Protein AF-A0A3Z6QQZ3-F1 (afdb_monomer_lite)

pLDDT: mean 91.7, std 8.67, range [52.62, 98.19]

Structure (mmCIF, N/CA/C/O backbone):
data_AF-A0A3Z6QQZ3-F1
#
_entry.id   AF-A0A3Z6QQZ3-F1
#
loop_
_atom_site.group_PDB
_atom_site.id
_atom_site.type_symbol
_atom_site.label_atom_id
_atom_site.label_alt_id
_atom_site.label_comp_id
_atom_site.label_asym_id
_atom_site.label_entity_id
_atom_site.label_seq_id
_atom_site.pdbx_PDB_ins_code
_atom_site.Cartn_x
_atom_site.Cartn_y
_atom_site.Cartn_z
_atom_site.occupancy
_atom_site.B_iso_or_equiv
_atom_site.auth_seq_id
_atom_site.auth_comp_id
_atom_site.auth_asym_id
_atom_site.auth_atom_id
_atom_site.pdbx_PDB_model_num
ATOM 1 N N . MET A 1 1 ? -4.033 7.743 22.562 1.00 62.59 1 MET A N 1
ATOM 2 C CA . MET A 1 1 ? -4.361 7.935 21.127 1.00 62.59 1 MET A CA 1
ATOM 3 C C . MET A 1 1 ? -5.402 6.881 20.773 1.00 62.59 1 MET A C 1
ATOM 5 O O . MET A 1 1 ? -5.209 5.755 21.198 1.00 62.59 1 MET A O 1
ATOM 9 N N . SER A 1 2 ? -6.506 7.216 20.096 1.00 86.94 2 SER A N 1
ATOM 10 C CA . SER A 1 2 ? -7.516 6.204 19.722 1.00 86.94 2 SER A CA 1
ATOM 11 C C . SER A 1 2 ? -6.931 5.211 18.709 1.00 86.94 2 SER A C 1
ATOM 13 O O . SER A 1 2 ? -6.246 5.644 17.780 1.00 86.94 2 SER A O 1
ATOM 15 N N . GLU A 1 3 ? -7.218 3.916 18.862 1.00 85.25 3 GLU A N 1
ATOM 16 C CA . GLU A 1 3 ? -6.801 2.859 17.925 1.00 85.25 3 GLU A CA 1
ATOM 17 C C . GLU A 1 3 ? -7.222 3.180 16.484 1.00 85.25 3 GLU A C 1
ATOM 19 O O . GLU A 1 3 ? -6.404 3.088 15.573 1.00 85.25 3 GLU A O 1
ATOM 24 N N . LYS A 1 4 ? -8.439 3.708 16.279 1.00 85.06 4 LYS A N 1
ATOM 25 C CA . LYS A 1 4 ? -8.917 4.151 14.955 1.00 85.06 4 LYS A CA 1
ATOM 26 C C . LYS A 1 4 ? -8.026 5.231 14.345 1.00 85.06 4 LYS A C 1
ATOM 28 O O . LYS A 1 4 ? -7.761 5.240 13.145 1.00 85.06 4 LYS A O 1
ATOM 33 N N . ARG A 1 5 ? -7.526 6.149 15.176 1.00 88.19 5 ARG A N 1
ATOM 34 C CA . ARG A 1 5 ? -6.622 7.222 14.740 1.00 88.19 5 ARG A CA 1
ATOM 35 C C . ARG A 1 5 ? -5.221 6.691 14.426 1.00 88.19 5 ARG A C 1
ATOM 37 O O . ARG A 1 5 ? -4.598 7.196 13.491 1.00 88.19 5 ARG A O 1
ATOM 44 N N . LEU A 1 6 ? -4.746 5.694 15.176 1.00 90.81 6 LEU A N 1
ATOM 45 C CA . LEU A 1 6 ? -3.491 4.996 14.891 1.00 90.81 6 LEU A CA 1
ATOM 46 C C . LEU A 1 6 ? -3.586 4.235 13.566 1.00 90.81 6 LEU A C 1
ATOM 48 O O . LEU A 1 6 ? -2.757 4.457 12.685 1.00 90.81 6 LEU A O 1
ATOM 52 N N . ALA A 1 7 ? -4.638 3.437 13.390 1.00 91.00 7 ALA A N 1
ATOM 53 C CA . ALA A 1 7 ? -4.862 2.673 12.175 1.00 91.00 7 ALA A CA 1
ATOM 54 C C . ALA A 1 7 ? -5.018 3.583 10.953 1.00 91.00 7 ALA A C 1
ATOM 56 O O . ALA A 1 7 ? -4.346 3.381 9.950 1.00 91.00 7 ALA A O 1
ATOM 57 N N . ALA A 1 8 ? -5.782 4.677 11.050 1.00 90.56 8 ALA A N 1
ATOM 58 C CA . ALA A 1 8 ? -5.848 5.671 9.976 1.00 90.56 8 ALA A CA 1
ATOM 59 C C . ALA A 1 8 ? -4.463 6.251 9.619 1.00 90.56 8 ALA A C 1
ATOM 61 O O . ALA A 1 8 ? -4.202 6.573 8.461 1.00 90.56 8 ALA A O 1
ATOM 62 N N . GLY A 1 9 ? -3.568 6.398 10.602 1.00 94.25 9 GLY A N 1
ATOM 63 C CA . GLY A 1 9 ? -2.169 6.760 10.372 1.00 94.25 9 GLY A CA 1
ATOM 64 C C . GLY A 1 9 ? -1.391 5.682 9.623 1.00 94.25 9 GLY A C 1
ATOM 65 O O . GLY A 1 9 ? -0.740 5.993 8.629 1.00 94.25 9 GLY A O 1
ATOM 66 N N . GLN A 1 10 ? -1.502 4.428 10.061 1.00 95.25 10 GLN A N 1
ATOM 67 C CA . GLN A 1 10 ? -0.852 3.281 9.424 1.00 95.25 10 GLN A CA 1
ATOM 68 C C . GLN A 1 10 ? -1.313 3.102 7.973 1.00 95.25 10 GLN A C 1
ATOM 70 O O . GLN A 1 10 ? -0.467 3.015 7.089 1.00 95.25 10 GLN A O 1
ATOM 75 N N . ARG A 1 11 ? -2.620 3.185 7.700 1.00 95.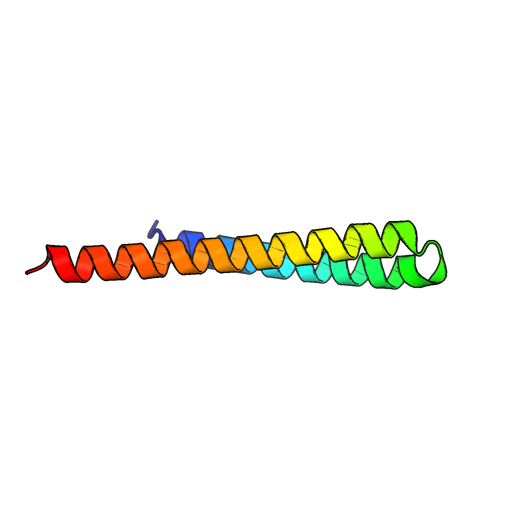38 11 ARG A N 1
ATOM 76 C CA . ARG A 1 11 ? -3.186 3.120 6.340 1.00 95.38 11 ARG A CA 1
ATOM 77 C C . ARG A 1 11 ? -2.637 4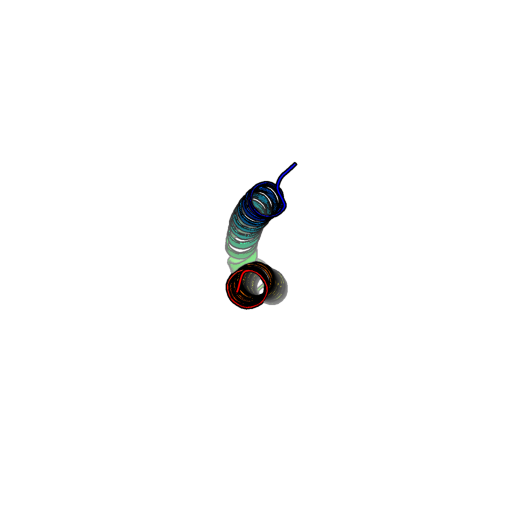.208 5.417 1.00 95.38 11 ARG A C 1
ATOM 79 O O . ARG A 1 11 ? -2.274 3.945 4.274 1.00 95.38 11 ARG A O 1
ATOM 86 N N . ARG A 1 12 ? -2.497 5.446 5.915 1.00 96.94 12 ARG A N 1
ATOM 87 C CA . ARG A 1 12 ? -1.858 6.531 5.141 1.00 96.94 12 ARG A CA 1
ATOM 88 C C . ARG A 1 12 ? -0.396 6.222 4.823 1.00 96.94 12 ARG A C 1
ATOM 90 O O . ARG A 1 12 ? 0.041 6.484 3.704 1.00 96.94 12 ARG A O 1
ATOM 97 N N . SER A 1 13 ? 0.345 5.665 5.780 1.00 97.44 13 SER A N 1
ATOM 98 C CA . SER A 1 13 ? 1.738 5.257 5.570 1.00 97.44 13 SER A CA 1
ATOM 99 C C . SER A 1 13 ? 1.855 4.112 4.561 1.00 97.44 13 SER A C 1
ATOM 101 O O . SER A 1 13 ? 2.687 4.200 3.661 1.00 97.44 13 SER A O 1
ATOM 103 N N . LEU A 1 14 ? 0.997 3.090 4.653 1.00 97.44 14 LEU A N 1
ATOM 104 C CA . LEU A 1 14 ? 0.923 1.982 3.692 1.00 97.44 14 LEU A CA 1
ATOM 105 C C . LEU A 1 14 ? 0.611 2.494 2.281 1.00 97.44 14 LEU A C 1
ATOM 107 O O . LEU A 1 14 ? 1.337 2.188 1.338 1.00 97.44 14 LEU A O 1
ATOM 111 N N . SER A 1 15 ? -0.378 3.382 2.143 1.00 96.94 15 SER A N 1
ATOM 112 C CA . SER A 1 15 ? -0.708 4.019 0.862 1.00 96.94 15 SER A CA 1
ATOM 113 C C . SER A 1 15 ? 0.473 4.802 0.270 1.00 96.94 15 SER A C 1
ATOM 115 O O . SER A 1 15 ? 0.749 4.721 -0.929 1.00 96.94 15 SER A O 1
ATOM 117 N N . ALA A 1 16 ? 1.212 5.542 1.103 1.00 97.88 16 ALA A N 1
ATOM 118 C CA . ALA A 1 16 ? 2.395 6.277 0.662 1.00 97.88 16 ALA A CA 1
ATOM 119 C C . ALA A 1 16 ? 3.543 5.345 0.237 1.00 97.88 16 ALA A C 1
ATOM 121 O O . ALA A 1 16 ? 4.216 5.628 -0.755 1.00 97.88 16 ALA A O 1
ATOM 122 N N . LEU A 1 17 ? 3.758 4.241 0.961 1.00 97.81 17 LEU A N 1
ATOM 123 C CA . LEU A 1 17 ? 4.746 3.219 0.609 1.00 97.81 17 LEU A CA 1
ATOM 124 C C . LEU A 1 17 ? 4.400 2.546 -0.717 1.00 97.81 17 LEU A C 1
ATOM 126 O O . LEU A 1 17 ? 5.258 2.485 -1.595 1.00 97.81 17 LEU A O 1
ATOM 130 N N . LYS A 1 18 ? 3.137 2.142 -0.900 1.00 98.00 18 LYS A N 1
ATOM 131 C CA . LYS A 1 18 ? 2.663 1.542 -2.149 1.00 98.00 18 LYS A CA 1
ATOM 132 C C . LYS A 1 18 ? 2.965 2.443 -3.340 1.00 98.00 18 LYS A C 1
ATOM 134 O O . LYS A 1 18 ? 3.617 2.003 -4.274 1.00 98.00 18 LYS A O 1
ATOM 139 N N . ARG A 1 19 ? 2.594 3.729 -3.270 1.00 98.12 19 ARG A N 1
ATOM 140 C CA . ARG A 1 19 ? 2.856 4.698 -4.354 1.00 98.12 19 ARG A CA 1
ATOM 141 C C . ARG A 1 19 ? 4.335 4.786 -4.729 1.00 98.12 19 ARG A C 1
ATOM 143 O O . ARG A 1 19 ? 4.650 4.848 -5.912 1.00 98.12 19 ARG A O 1
ATOM 150 N N . LYS A 1 20 ? 5.233 4.790 -3.739 1.00 98.19 20 LYS A N 1
ATOM 151 C CA . LYS A 1 20 ? 6.682 4.817 -3.991 1.00 98.19 20 LYS A CA 1
ATOM 152 C C . LYS A 1 20 ? 7.153 3.546 -4.694 1.00 98.19 20 LYS A C 1
ATOM 154 O O . LYS A 1 20 ? 7.898 3.636 -5.659 1.00 98.19 20 LYS A O 1
ATOM 159 N N . ILE A 1 21 ? 6.703 2.383 -4.230 1.00 97.50 21 ILE A N 1
ATOM 160 C CA . ILE A 1 21 ? 7.110 1.085 -4.782 1.00 97.50 21 ILE A CA 1
ATOM 161 C C . ILE A 1 21 ? 6.542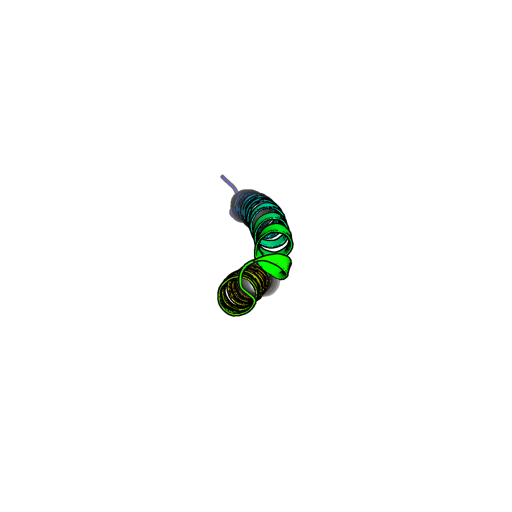 0.884 -6.187 1.00 97.50 21 ILE A C 1
ATOM 163 O O . ILE A 1 21 ? 7.270 0.432 -7.059 1.00 97.50 21 ILE A O 1
ATOM 167 N N . THR A 1 22 ? 5.301 1.302 -6.446 1.00 97.38 22 THR A N 1
ATOM 168 C CA . THR A 1 22 ? 4.727 1.308 -7.800 1.00 97.38 22 THR A CA 1
ATOM 169 C C . THR A 1 22 ? 5.541 2.191 -8.749 1.00 97.38 22 THR A C 1
ATOM 171 O O . THR A 1 22 ? 5.785 1.796 -9.884 1.00 97.38 22 THR A O 1
ATOM 174 N N . GLY A 1 23 ? 6.001 3.362 -8.288 1.00 96.81 23 GLY A N 1
ATOM 175 C CA . GLY A 1 23 ? 6.899 4.219 -9.069 1.00 96.81 23 GLY A CA 1
ATOM 176 C C . GLY A 1 23 ? 8.219 3.523 -9.408 1.00 96.81 23 GLY A C 1
ATOM 177 O O . GLY A 1 23 ? 8.605 3.478 -10.571 1.00 96.81 23 GLY A O 1
ATOM 178 N N . LEU A 1 24 ? 8.853 2.894 -8.414 1.00 96.31 24 LEU A N 1
ATOM 179 C CA . LEU A 1 24 ? 10.074 2.111 -8.629 1.00 96.31 24 LEU A CA 1
ATOM 180 C C . LEU A 1 24 ? 9.840 0.936 -9.586 1.00 96.31 24 LEU A C 1
ATOM 182 O O . LEU A 1 24 ? 10.657 0.696 -10.465 1.00 96.31 24 LEU A O 1
ATOM 186 N N . ALA A 1 25 ? 8.727 0.213 -9.452 1.00 96.44 25 ALA A N 1
ATOM 187 C CA . ALA A 1 25 ? 8.392 -0.897 -10.340 1.00 96.44 25 ALA A CA 1
ATOM 188 C C . ALA A 1 25 ? 8.291 -0.429 -11.800 1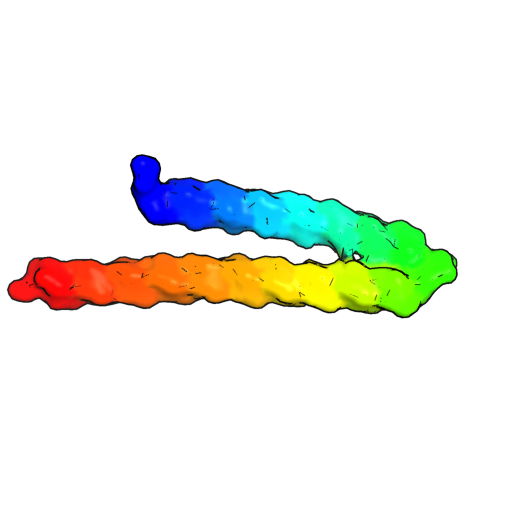.00 96.44 25 ALA A C 1
ATOM 190 O O . ALA A 1 25 ? 8.808 -1.098 -12.691 1.00 96.44 25 ALA A O 1
ATOM 191 N N . ALA A 1 26 ? 7.693 0.743 -12.040 1.00 94.56 26 ALA A N 1
ATOM 192 C CA . ALA A 1 26 ? 7.615 1.331 -13.373 1.00 94.56 26 ALA A CA 1
ATOM 193 C C . ALA A 1 26 ? 9.002 1.682 -13.941 1.00 94.56 26 ALA A C 1
ATOM 195 O O . ALA A 1 26 ? 9.268 1.377 -15.098 1.00 94.56 26 ALA A O 1
ATOM 196 N N . GLU A 1 27 ? 9.900 2.254 -13.131 1.00 95.81 27 GLU A N 1
ATOM 197 C CA . GLU A 1 27 ? 11.283 2.552 -13.543 1.00 95.81 27 GLU A CA 1
ATOM 198 C C . GLU A 1 27 ? 12.084 1.282 -13.878 1.00 95.81 27 GLU A C 1
ATOM 200 O O . GLU A 1 27 ? 12.907 1.285 -14.791 1.00 95.81 27 GLU A O 1
ATOM 205 N N . TRP A 1 28 ? 11.830 0.184 -13.159 1.00 95.50 28 TRP A N 1
ATOM 206 C CA . TRP A 1 28 ? 12.496 -1.100 -13.390 1.00 95.50 28 TRP A CA 1
ATOM 207 C C . TRP A 1 28 ? 11.901 -1.913 -14.539 1.00 95.50 28 TRP A C 1
ATOM 209 O O . TRP A 1 28 ? 12.596 -2.783 -15.057 1.00 95.50 28 TRP A O 1
ATOM 219 N N . GLY A 1 29 ? 10.665 -1.642 -14.969 1.00 87.69 29 GLY A N 1
ATOM 220 C CA . GLY A 1 29 ? 9.990 -2.409 -16.024 1.00 87.69 29 GLY A CA 1
ATOM 221 C C . GLY A 1 29 ? 10.765 -2.461 -17.344 1.00 87.69 29 GLY A C 1
ATOM 222 O O . GLY A 1 29 ? 10.761 -3.495 -18.011 1.00 87.69 29 GLY A O 1
ATOM 223 N N . ASP A 1 30 ? 11.491 -1.389 -17.665 1.00 87.88 30 ASP A N 1
ATOM 224 C CA . ASP A 1 30 ? 12.302 -1.279 -18.883 1.00 87.88 30 ASP A CA 1
ATOM 225 C C . ASP A 1 30 ? 13.740 -1.813 -18.714 1.00 87.88 30 ASP A C 1
ATOM 227 O O . ASP A 1 30 ? 14.461 -1.976 -19.700 1.00 87.88 30 ASP A O 1
ATOM 231 N N . ILE A 1 31 ? 14.175 -2.074 -17.475 1.00 94.06 31 ILE A N 1
ATOM 232 C CA . ILE A 1 31 ? 15.553 -2.467 -17.136 1.00 94.06 31 ILE A CA 1
ATOM 233 C C . ILE A 1 31 ? 15.624 -3.954 -16.778 1.00 94.06 31 ILE A C 1
ATOM 235 O O . ILE A 1 31 ? 16.444 -4.688 -17.327 1.00 94.06 31 ILE A O 1
ATOM 239 N N . ASP A 1 32 ? 14.780 -4.393 -15.845 1.00 96.88 32 ASP A N 1
ATOM 240 C CA . ASP A 1 32 ? 14.737 -5.762 -15.342 1.00 96.88 32 ASP A CA 1
ATOM 241 C C . ASP A 1 32 ? 13.317 -6.125 -14.889 1.00 96.88 32 ASP A C 1
ATOM 243 O O . ASP A 1 32 ? 12.821 -5.697 -13.840 1.00 96.88 32 ASP A O 1
ATOM 247 N N . TYR A 1 33 ? 12.685 -6.987 -15.684 1.00 94.06 33 TYR A N 1
ATOM 248 C CA . TYR A 1 33 ? 11.354 -7.515 -15.409 1.00 94.06 33 TYR A CA 1
ATOM 249 C C . TYR A 1 33 ? 11.263 -8.227 -14.051 1.00 94.06 33 TYR A C 1
ATOM 251 O O . TYR A 1 33 ? 10.257 -8.089 -13.360 1.00 94.06 33 TYR A O 1
ATOM 259 N N . SER A 1 34 ? 12.303 -8.956 -13.637 1.00 96.56 34 SER A N 1
ATOM 260 C CA . SER A 1 34 ? 12.292 -9.732 -12.388 1.00 96.56 34 SER A CA 1
ATOM 261 C C . SER A 1 34 ? 12.260 -8.814 -11.168 1.00 96.56 34 SER A C 1
ATOM 263 O O . SER A 1 34 ? 11.585 -9.101 -10.178 1.00 96.56 34 SER A O 1
ATOM 265 N N . VAL A 1 35 ? 12.967 -7.681 -11.241 1.00 96.69 35 VAL A N 1
ATOM 266 C CA . VAL A 1 35 ? 12.943 -6.657 -10.188 1.00 96.69 35 VAL A CA 1
ATOM 267 C C . VAL A 1 35 ? 11.583 -5.963 -10.151 1.00 96.69 35 VAL A C 1
ATOM 269 O O . VAL A 1 35 ? 11.009 -5.810 -9.072 1.00 96.69 35 VAL A O 1
ATOM 272 N N . MET A 1 36 ? 11.031 -5.596 -11.311 1.00 97.56 36 MET A N 1
ATOM 273 C CA . MET A 1 36 ? 9.685 -5.020 -11.406 1.00 97.56 36 MET A CA 1
ATOM 274 C C . MET A 1 36 ? 8.612 -5.963 -10.836 1.00 97.56 36 MET A C 1
ATOM 276 O O . MET A 1 36 ? 7.749 -5.526 -10.068 1.00 97.56 36 MET A O 1
ATOM 280 N N . GLU A 1 37 ? 8.690 -7.261 -11.137 1.00 97.19 37 GLU A N 1
ATOM 281 C CA . GLU A 1 37 ? 7.772 -8.271 -10.605 1.00 97.19 37 GLU A CA 1
ATOM 282 C C . GLU A 1 37 ? 7.899 -8.391 -9.078 1.00 97.19 37 GLU A C 1
ATOM 284 O O . GLU A 1 37 ? 6.893 -8.392 -8.367 1.00 97.19 37 GLU A O 1
ATOM 289 N N . ALA A 1 38 ? 9.126 -8.425 -8.548 1.00 97.94 38 ALA A N 1
ATOM 290 C CA . ALA A 1 38 ? 9.359 -8.466 -7.106 1.00 97.94 38 ALA A CA 1
ATOM 291 C C . ALA A 1 38 ? 8.786 -7.231 -6.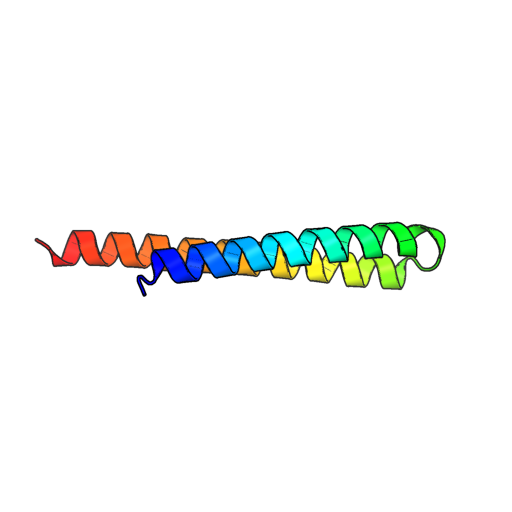390 1.00 97.94 38 ALA A C 1
ATOM 293 O O . ALA A 1 38 ? 8.149 -7.365 -5.345 1.00 97.94 38 ALA A O 1
ATOM 294 N N . LEU A 1 39 ? 8.955 -6.035 -6.964 1.00 97.88 39 LEU A N 1
ATOM 295 C CA . LEU A 1 39 ? 8.370 -4.799 -6.436 1.00 97.88 39 LEU A CA 1
ATOM 296 C C . LEU A 1 39 ? 6.836 -4.826 -6.489 1.00 97.88 39 LEU A C 1
ATOM 298 O O . LEU A 1 39 ? 6.185 -4.401 -5.535 1.00 97.88 39 LEU A O 1
ATOM 302 N N . SER A 1 40 ? 6.259 -5.383 -7.555 1.00 96.88 40 SER A N 1
ATOM 303 C CA . SER A 1 40 ? 4.806 -5.548 -7.687 1.00 96.88 40 SER A CA 1
ATOM 304 C C . SER A 1 40 ? 4.241 -6.475 -6.608 1.00 96.88 40 SER A C 1
ATOM 306 O O . SER A 1 40 ? 3.273 -6.115 -5.945 1.00 96.88 40 SER A O 1
ATOM 308 N N . ARG A 1 41 ? 4.914 -7.596 -6.314 1.00 98.12 41 ARG A N 1
ATOM 309 C CA . ARG A 1 41 ? 4.521 -8.492 -5.210 1.00 98.12 41 ARG A CA 1
ATOM 310 C C . ARG A 1 41 ? 4.573 -7.805 -3.843 1.00 98.12 41 ARG A C 1
ATOM 312 O O . ARG A 1 41 ? 3.749 -8.089 -2.980 1.00 98.12 41 ARG A O 1
ATOM 319 N N . ILE A 1 42 ? 5.509 -6.875 -3.633 1.00 97.94 42 ILE A N 1
ATOM 320 C CA . ILE A 1 42 ? 5.535 -6.072 -2.400 1.00 97.94 42 ILE A CA 1
ATOM 321 C C . ILE A 1 42 ? 4.316 -5.139 -2.336 1.00 97.94 42 ILE A C 1
ATOM 323 O O . ILE A 1 42 ? 3.756 -4.952 -1.255 1.00 97.94 42 ILE A O 1
ATOM 327 N N . CYS A 1 43 ? 3.875 -4.562 -3.461 1.00 98.06 43 CYS A N 1
ATOM 328 C CA . CYS A 1 43 ? 2.624 -3.798 -3.498 1.00 98.06 43 CYS A CA 1
ATOM 329 C C . CYS A 1 43 ? 1.414 -4.656 -3.104 1.00 98.06 43 CYS A C 1
ATOM 331 O O . CYS A 1 43 ? 0.588 -4.171 -2.331 1.00 98.06 43 CYS A O 1
ATOM 333 N N . ASP A 1 44 ? 1.348 -5.909 -3.558 1.00 97.88 44 ASP A N 1
ATOM 334 C CA . ASP A 1 44 ? 0.268 -6.835 -3.192 1.00 97.88 44 ASP A CA 1
ATOM 335 C C . ASP A 1 44 ? 0.264 -7.121 -1.681 1.00 97.88 44 ASP A C 1
ATOM 337 O O . ASP A 1 44 ? -0.776 -7.040 -1.029 1.00 97.88 44 ASP A O 1
ATOM 341 N N . SER A 1 45 ? 1.437 -7.352 -1.080 1.00 98.12 45 SER A N 1
ATOM 342 C CA . SER A 1 45 ? 1.558 -7.523 0.376 1.00 98.12 45 SER A CA 1
ATOM 343 C C . SER A 1 45 ? 1.152 -6.275 1.171 1.00 98.12 45 SER A C 1
ATOM 345 O O . SER A 1 45 ? 0.662 -6.386 2.295 1.00 98.12 45 SER A O 1
ATOM 347 N N . ILE A 1 46 ? 1.347 -5.073 0.618 1.00 97.75 46 ILE A N 1
ATOM 348 C CA . ILE A 1 46 ? 0.881 -3.830 1.251 1.00 97.75 46 ILE A CA 1
ATOM 349 C C . ILE A 1 46 ? -0.647 -3.736 1.217 1.00 97.75 46 ILE A C 1
ATOM 351 O O . ILE A 1 46 ? -1.238 -3.291 2.202 1.00 97.75 46 ILE A O 1
ATOM 355 N N . ASP A 1 47 ? -1.277 -4.149 0.117 1.00 96.94 47 ASP A N 1
ATOM 356 C CA . ASP A 1 47 ? -2.739 -4.187 0.015 1.00 96.94 47 ASP A CA 1
ATOM 357 C C . ASP A 1 47 ? -3.339 -5.197 0.992 1.00 96.94 47 ASP A C 1
ATOM 359 O O . ASP A 1 47 ? -4.298 -4.876 1.694 1.00 96.94 47 ASP A O 1
ATOM 363 N N . GLU A 1 48 ? -2.730 -6.378 1.107 1.00 97.44 48 GLU A N 1
ATOM 364 C CA . GLU A 1 48 ? -3.138 -7.385 2.086 1.00 97.44 48 GLU A CA 1
ATOM 365 C C . GLU A 1 48 ? -3.050 -6.843 3.521 1.00 97.44 48 GLU A C 1
ATOM 367 O O . GLU A 1 48 ? -3.980 -7.006 4.312 1.00 97.44 48 GLU A O 1
ATOM 372 N N . ALA A 1 49 ? -1.969 -6.131 3.855 1.00 95.81 49 ALA A N 1
ATOM 373 C CA . ALA A 1 49 ? -1.815 -5.514 5.168 1.00 95.81 49 ALA A CA 1
ATOM 374 C C . ALA A 1 49 ? -2.849 -4.399 5.441 1.00 95.81 49 ALA A C 1
ATOM 376 O O . ALA A 1 49 ? -3.309 -4.268 6.578 1.00 95.81 49 ALA A O 1
ATOM 377 N N . ASP A 1 50 ? -3.228 -3.592 4.436 1.00 96.31 50 ASP A N 1
ATOM 378 C CA . ASP A 1 50 ? -4.292 -2.580 4.586 1.00 96.31 50 ASP A CA 1
ATOM 379 C C . ASP A 1 50 ? -5.652 -3.240 4.847 1.00 96.31 50 ASP A C 1
ATOM 381 O O . ASP A 1 50 ? -6.393 -2.788 5.726 1.00 96.31 50 ASP A O 1
ATOM 385 N N . GLU A 1 51 ? -5.952 -4.332 4.138 1.00 95.19 51 GLU A N 1
ATOM 386 C CA . GLU A 1 51 ? -7.204 -5.074 4.294 1.00 95.19 51 GLU A CA 1
ATOM 387 C C . GLU A 1 51 ? -7.286 -5.771 5.657 1.00 95.19 51 GLU A C 1
ATOM 389 O O . GLU A 1 51 ? -8.294 -5.649 6.352 1.00 95.19 51 GLU A O 1
ATOM 394 N N . GLN A 1 52 ? -6.206 -6.414 6.115 1.00 94.06 52 GLN A N 1
ATOM 395 C CA . GLN A 1 52 ? -6.152 -7.002 7.459 1.00 94.06 52 GLN A CA 1
ATOM 396 C C . GLN A 1 52 ? -6.359 -5.945 8.550 1.00 94.06 52 GLN A C 1
ATOM 398 O O . GLN A 1 52 ? -7.105 -6.163 9.507 1.00 94.06 52 GLN A O 1
ATOM 403 N N . LEU A 1 53 ? -5.736 -4.771 8.402 1.00 93.06 53 LEU A N 1
ATOM 404 C CA . LEU A 1 53 ? -5.904 -3.675 9.353 1.00 93.06 53 LEU A CA 1
ATOM 405 C C . LEU A 1 53 ? -7.351 -3.170 9.383 1.00 93.06 53 LEU A C 1
ATOM 407 O O . LEU A 1 53 ? -7.852 -2.800 10.444 1.00 93.06 53 LEU A O 1
ATOM 411 N N . ARG A 1 54 ? -8.027 -3.154 8.232 1.00 91.44 54 ARG A N 1
ATOM 412 C CA . ARG A 1 54 ? -9.442 -2.800 8.135 1.00 91.44 54 ARG A CA 1
ATOM 413 C C . ARG A 1 54 ? -10.328 -3.846 8.811 1.00 91.44 54 ARG A C 1
ATOM 415 O O . ARG A 1 54 ? -11.130 -3.466 9.661 1.00 91.44 54 ARG A O 1
ATOM 422 N N . TYR A 1 55 ? -10.135 -5.124 8.491 1.00 90.75 55 TYR A N 1
ATOM 423 C CA . TYR A 1 55 ? -10.898 -6.231 9.066 1.00 90.75 55 TYR A CA 1
ATOM 424 C C . TYR A 1 55 ? -10.834 -6.230 10.599 1.00 90.75 55 TYR A C 1
ATOM 426 O O . TYR A 1 55 ? -11.866 -6.255 11.259 1.00 90.75 55 TYR A O 1
ATOM 434 N N . VAL A 1 56 ? -9.634 -6.100 11.179 1.00 88.62 56 VAL A N 1
ATOM 435 C CA . VAL A 1 56 ? -9.451 -6.106 12.644 1.00 88.62 56 VAL A CA 1
ATOM 436 C C . VAL A 1 56 ? -10.186 -4.948 13.329 1.00 88.62 56 VAL A C 1
ATOM 438 O O . VAL A 1 56 ? -10.673 -5.099 14.449 1.00 88.62 56 VAL A O 1
ATOM 441 N N . LEU A 1 57 ? -10.269 -3.776 12.692 1.00 87.69 57 LEU A N 1
ATOM 442 C CA . LEU A 1 57 ? -11.023 -2.646 13.246 1.00 87.69 57 LEU A CA 1
ATOM 443 C C . LEU A 1 57 ? -12.532 -2.874 13.166 1.00 87.69 57 LEU A C 1
ATOM 445 O O . LEU A 1 57 ? -13.231 -2.550 14.122 1.00 87.69 57 LEU A O 1
ATOM 449 N N . GLU A 1 58 ? -13.016 -3.411 12.045 1.00 88.94 58 GLU A N 1
ATOM 450 C CA . GLU A 1 58 ? -14.435 -3.719 11.837 1.00 88.94 58 GLU A CA 1
ATOM 451 C C . GLU A 1 58 ? -14.902 -4.827 12.800 1.00 88.94 58 GLU A C 1
ATOM 453 O O . GLU A 1 58 ? -15.920 -4.670 13.468 1.00 88.94 58 GLU A O 1
ATOM 458 N N . GLU A 1 59 ? -14.116 -5.895 12.968 1.00 88.00 59 GLU A N 1
ATOM 459 C CA . GLU A 1 59 ? -14.389 -6.978 13.924 1.00 88.00 59 GLU A CA 1
ATOM 460 C C . GLU A 1 59 ? -14.431 -6.467 15.373 1.00 88.00 59 GLU A C 1
ATOM 462 O O . GLU A 1 59 ? -15.346 -6.792 16.131 1.00 88.00 59 GLU A O 1
ATOM 467 N N . LYS A 1 60 ? -13.485 -5.602 15.757 1.00 83.12 60 LYS A N 1
ATOM 468 C CA . LYS A 1 60 ? -13.483 -4.971 17.085 1.00 83.12 60 LYS A CA 1
ATOM 469 C C . LYS A 1 60 ? -14.684 -4.058 17.318 1.00 83.12 60 LYS A C 1
ATOM 471 O O . LYS A 1 60 ? -15.193 -4.011 18.437 1.00 83.12 60 LYS A O 1
ATOM 476 N N . ASP A 1 61 ? -15.107 -3.313 16.299 1.00 85.88 61 ASP A N 1
ATOM 477 C CA . ASP A 1 61 ? -16.291 -2.458 16.394 1.00 85.88 61 ASP A CA 1
ATOM 478 C C . ASP A 1 61 ? -17.553 -3.303 16.636 1.00 85.88 61 ASP A C 1
ATOM 480 O O . ASP A 1 61 ? -18.326 -2.970 17.533 1.00 85.88 61 ASP A O 1
ATOM 484 N N . LEU A 1 62 ? -17.698 -4.438 15.940 1.00 83.75 62 LEU A N 1
ATOM 485 C CA . LEU A 1 62 ? -18.808 -5.381 16.132 1.00 83.75 62 LEU A CA 1
ATOM 486 C C . LEU A 1 62 ? -18.829 -6.009 17.533 1.00 83.75 62 LEU A C 1
ATOM 488 O O . LEU A 1 62 ? -19.892 -6.131 18.136 1.00 83.75 62 LEU A O 1
ATOM 492 N N . ILE A 1 63 ? -17.669 -6.409 18.066 1.00 85.69 63 ILE A N 1
ATOM 493 C CA . ILE A 1 63 ? -17.578 -6.961 19.430 1.00 85.69 63 ILE A CA 1
ATOM 494 C C . ILE A 1 63 ? -18.043 -5.917 20.447 1.00 85.69 63 ILE A C 1
ATOM 496 O O . ILE A 1 63 ? -18.865 -6.217 21.305 1.00 85.69 63 ILE A O 1
ATOM 500 N N . ARG A 1 64 ? -17.576 -4.671 20.310 1.00 82.19 64 ARG A N 1
ATOM 501 C CA . ARG A 1 64 ? -17.951 -3.592 21.227 1.00 82.19 64 ARG A CA 1
ATOM 502 C C . ARG A 1 64 ? -19.448 -3.274 21.180 1.00 82.19 64 ARG A C 1
ATOM 504 O O . ARG A 1 64 ? -20.036 -3.036 22.223 1.00 82.19 64 ARG A O 1
ATOM 511 N N . GLU A 1 65 ? -20.059 -3.286 19.995 1.00 83.44 65 GLU A N 1
ATOM 512 C CA . GLU A 1 65 ? -21.511 -3.101 19.848 1.00 83.44 65 GLU A CA 1
ATOM 513 C C . GLU A 1 65 ? -22.325 -4.222 20.513 1.00 83.44 65 GLU A C 1
ATOM 515 O O . GLU A 1 65 ? -23.412 -3.956 21.020 1.00 83.44 65 GLU A O 1
ATOM 520 N N . ASN A 1 66 ? -21.801 -5.451 20.540 1.00 80.12 66 ASN A N 1
ATOM 521 C CA . ASN A 1 66 ? -22.457 -6.594 21.178 1.00 80.12 66 ASN A CA 1
ATOM 522 C C . ASN A 1 66 ? -22.244 -6.656 22.701 1.00 80.12 66 ASN A C 1
ATOM 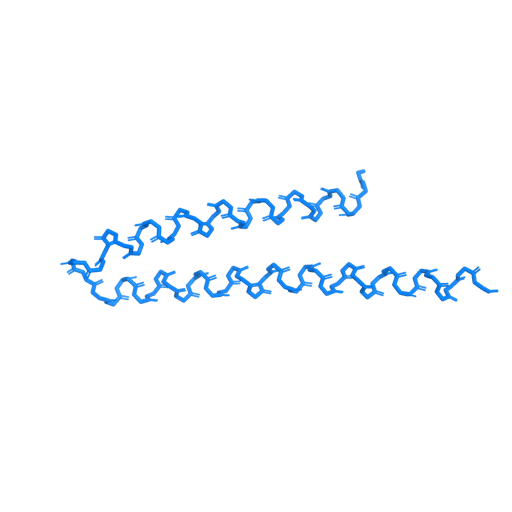524 O O . ASN A 1 66 ? -23.122 -7.153 23.399 1.00 80.12 66 ASN A O 1
ATOM 528 N N . ASP A 1 67 ? -21.107 -6.169 23.209 1.00 80.50 67 ASP A N 1
ATOM 529 C CA . ASP A 1 67 ? -20.772 -6.164 24.645 1.00 80.50 67 ASP A CA 1
ATOM 530 C C . ASP A 1 67 ? -21.449 -5.013 25.426 1.00 80.50 67 ASP A C 1
ATOM 532 O O . ASP A 1 67 ? -21.525 -5.061 26.653 1.00 80.50 67 ASP A O 1
ATOM 536 N N . ASP A 1 68 ? -21.943 -3.980 24.732 1.00 62.59 68 ASP A N 1
ATOM 537 C CA . ASP A 1 68 ? -22.671 -2.836 25.313 1.00 62.59 68 ASP A CA 1
ATOM 538 C C . ASP A 1 68 ? -24.199 -3.106 25.496 1.00 62.59 68 ASP A C 1
ATOM 540 O O . ASP A 1 68 ? -24.963 -2.169 25.757 1.00 62.59 68 ASP A O 1
ATOM 544 N N . ILE A 1 69 ? -24.653 -4.369 25.373 1.00 52.62 69 ILE A N 1
ATOM 545 C CA . ILE A 1 69 ? -26.048 -4.853 25.556 1.00 52.62 69 ILE A CA 1
ATOM 546 C C . ILE A 1 69 ? -26.163 -5.708 26.824 1.00 52.62 69 ILE A C 1
ATOM 548 O O . ILE A 1 69 ? -27.141 -5.495 27.583 1.00 52.62 69 ILE A O 1
#

Sequence (69 aa):
MSEKRLAAGQRRSLSALKRKITGLAAEWGDIDYSVMEALSRICDSIDEADEQLRYVLEEKDLIRENDDI

Secondary structure (DSSP, 8-state):
--HHHHHHHHHHHHHHHHHHHHHHHHHHHTT-HHHHHHHHHHHHHHHHHHHHHHHHHHHHHHHHHHHT-

Foldseek 3Di:
DDLVVVLVVVLVVLVVLLVVLQVVLVVCVVPPPVSSVVSVVVSVVSVVVNVVSVVVVVVVVVVVVVVVD

Organism: NCBI:txid224729

Radius of gyration: 16.67 Å; chains: 1; bounding box: 42×18×44 Å